Protein AF-A0AAV5T9Y1-F1 (afdb_monomer_lite)

pLDDT: mean 87.92, std 9.54, range [42.03, 96.38]

Organism: NCBI:txid358040

Radius of gyration: 15.56 Å; chains: 1; bounding box: 45×26×38 Å

Secondary structure (DSSP, 8-state):
--------EETTSPEEEEEEEEE-SSPB-TTTEEEEEEEEEESGGG-SSEEE---TTTTSSEEGGGTT--SSB-SEEEEEEEEE--TT-HHHHTTSPTTEEEEEEEEEEETTT--EEEEEEEEEEE--

Sequence (128 aa):
SSGNEVYPIHLTAPLLVHTHIINNQNAFVGGKLLQSIKIYQYGGWSGCSWSEVPTFGLLDNLDACSNGVKCPVEMGESDMMVTLDFTKYHSIISLLDNDAPYQVEMKLTDKTSNTFVTLVTQARAYTK

Structure (mmCIF, N/CA/C/O backbone):
data_AF-A0AAV5T9Y1-F1
#
_entry.id   AF-A0AAV5T9Y1-F1
#
loop_
_atom_site.group_PDB
_atom_site.id
_atom_site.type_symbol
_atom_site.label_atom_id
_atom_site.label_alt_id
_atom_site.label_comp_id
_atom_site.label_asym_id
_atom_site.label_entity_id
_atom_site.label_seq_id
_atom_site.pdbx_PDB_ins_code
_atom_site.Cartn_x
_atom_site.Cartn_y
_atom_site.Cartn_z
_atom_site.occupancy
_atom_site.B_iso_or_equiv
_atom_site.auth_seq_id
_atom_site.auth_comp_id
_atom_site.auth_asym_id
_atom_site.auth_atom_id
_atom_site.pdbx_PDB_model_num
ATOM 1 N N . SER A 1 1 ? 30.747 -6.259 -4.626 1.00 42.03 1 SER A N 1
ATOM 2 C CA . SER A 1 1 ? 29.428 -6.601 -4.062 1.00 42.03 1 SER A CA 1
ATOM 3 C C . SER A 1 1 ? 29.358 -8.111 -3.919 1.00 42.03 1 SER A C 1
ATOM 5 O O . SER A 1 1 ? 29.554 -8.813 -4.900 1.00 42.03 1 SER A O 1
ATOM 7 N N . SER A 1 2 ? 29.190 -8.623 -2.700 1.00 49.97 2 SER A N 1
ATOM 8 C CA . SER A 1 2 ? 28.945 -10.048 -2.449 1.00 49.97 2 SER A CA 1
ATOM 9 C C . SER A 1 2 ? 27.544 -10.396 -2.954 1.00 49.97 2 SER A C 1
ATOM 11 O O . SER A 1 2 ? 26.567 -9.794 -2.510 1.00 49.97 2 SER A O 1
ATOM 13 N N . GLY A 1 3 ? 27.482 -11.287 -3.943 1.00 47.91 3 GLY A N 1
ATOM 14 C CA . GLY A 1 3 ? 26.287 -11.637 -4.707 1.00 47.91 3 GLY A CA 1
ATOM 15 C C . GLY A 1 3 ? 25.250 -12.394 -3.888 1.00 47.91 3 GLY A C 1
ATOM 16 O O . GLY A 1 3 ? 25.161 -13.612 -3.979 1.00 47.91 3 GLY A O 1
ATOM 17 N N . ASN A 1 4 ? 24.442 -11.663 -3.127 1.00 56.56 4 ASN A N 1
ATOM 18 C CA . ASN A 1 4 ? 23.153 -12.182 -2.697 1.00 56.56 4 ASN A CA 1
ATOM 19 C C . ASN A 1 4 ? 22.244 -12.206 -3.929 1.00 56.56 4 ASN A C 1
ATOM 21 O O . ASN A 1 4 ? 22.112 -11.184 -4.607 1.00 56.56 4 ASN A O 1
ATOM 25 N N . GLU A 1 5 ? 21.647 -13.359 -4.231 1.00 54.53 5 GLU A N 1
ATOM 26 C CA . GLU A 1 5 ? 20.580 -13.452 -5.226 1.00 54.53 5 GLU A CA 1
ATOM 27 C C . GLU A 1 5 ? 19.441 -12.530 -4.787 1.00 54.53 5 GLU A C 1
ATOM 29 O O . GLU A 1 5 ? 18.706 -12.807 -3.841 1.00 54.53 5 GLU A O 1
ATOM 34 N N . VAL A 1 6 ? 19.332 -11.377 -5.441 1.00 61.12 6 VAL A N 1
ATOM 35 C CA . VAL A 1 6 ? 18.183 -10.498 -5.270 1.00 61.12 6 VAL A CA 1
ATOM 36 C C . VAL A 1 6 ? 17.100 -11.075 -6.161 1.00 61.12 6 VAL A C 1
ATOM 38 O O . VAL A 1 6 ? 17.147 -10.867 -7.370 1.00 61.12 6 VAL A O 1
ATOM 41 N N . TYR A 1 7 ? 16.173 -11.837 -5.583 1.00 65.31 7 TYR A N 1
ATOM 42 C CA . TYR A 1 7 ? 15.038 -12.356 -6.337 1.00 65.31 7 TYR A CA 1
ATOM 43 C C . TYR A 1 7 ? 14.063 -11.203 -6.607 1.00 65.31 7 TYR A C 1
ATOM 45 O O . TYR A 1 7 ? 13.501 -10.649 -5.656 1.00 65.31 7 TYR A O 1
ATOM 53 N N . PRO A 1 8 ? 13.900 -10.780 -7.868 1.00 76.75 8 PRO A N 1
ATOM 54 C CA . PRO A 1 8 ? 13.056 -9.646 -8.183 1.00 76.75 8 PRO A CA 1
ATOM 55 C C . PRO A 1 8 ? 11.582 -10.030 -8.027 1.00 76.75 8 PRO A C 1
ATOM 57 O O . PRO A 1 8 ? 11.148 -11.086 -8.488 1.00 76.75 8 PRO A O 1
ATOM 60 N N . ILE A 1 9 ? 10.801 -9.166 -7.381 1.00 86.25 9 ILE A N 1
ATOM 61 C CA . ILE A 1 9 ? 9.344 -9.327 -7.304 1.00 86.25 9 ILE A CA 1
ATOM 62 C C . ILE A 1 9 ? 8.688 -8.740 -8.554 1.00 86.25 9 ILE A C 1
ATOM 64 O O . ILE A 1 9 ? 9.127 -7.717 -9.069 1.00 86.25 9 ILE A O 1
ATOM 68 N N . HIS A 1 10 ? 7.614 -9.350 -9.045 1.00 88.69 10 HIS A N 1
ATOM 69 C CA . HIS A 1 10 ? 6.842 -8.779 -10.149 1.00 88.69 10 HIS A CA 1
ATOM 70 C C . HIS A 1 10 ? 5.727 -7.895 -9.589 1.00 88.69 10 HIS A C 1
ATOM 72 O O . HIS A 1 10 ? 4.757 -8.408 -9.039 1.00 88.69 10 HIS A O 1
ATOM 78 N N . LEU A 1 11 ? 5.834 -6.572 -9.749 1.00 86.56 11 LEU A N 1
ATOM 79 C CA . LEU A 1 11 ? 4.784 -5.626 -9.327 1.00 86.56 11 LEU A CA 1
ATOM 80 C C . LEU A 1 11 ? 3.579 -5.605 -10.280 1.00 86.56 11 LEU A C 1
ATOM 82 O O . LEU A 1 11 ? 2.560 -4.983 -9.990 1.00 86.56 11 LEU A O 1
ATOM 86 N N . THR A 1 12 ? 3.681 -6.306 -11.410 1.00 87.38 12 THR A N 1
ATOM 87 C CA . THR A 1 12 ? 2.578 -6.579 -12.341 1.00 87.38 12 THR A CA 1
ATOM 88 C C . THR A 1 12 ? 1.680 -7.733 -11.889 1.00 87.38 12 THR A C 1
ATOM 90 O O . THR A 1 12 ? 0.694 -8.030 -12.560 1.00 87.38 12 THR A O 1
ATOM 93 N N . ALA A 1 13 ? 1.994 -8.372 -10.759 1.00 89.44 13 ALA A N 1
ATOM 94 C CA . ALA A 1 13 ? 1.193 -9.412 -10.129 1.00 89.44 13 ALA A CA 1
ATOM 95 C C . ALA A 1 13 ? 0.914 -9.056 -8.655 1.00 89.44 13 ALA A C 1
ATOM 97 O O . ALA A 1 13 ? 1.635 -8.241 -8.073 1.00 89.44 13 ALA A O 1
ATOM 98 N N . PRO A 1 14 ? -0.111 -9.660 -8.025 1.00 91.25 14 PRO A N 1
ATOM 99 C CA . PRO A 1 14 ? -0.355 -9.471 -6.600 1.00 91.25 14 PRO A CA 1
ATOM 100 C C . PRO A 1 14 ? 0.844 -9.917 -5.750 1.00 91.25 14 PRO A C 1
ATOM 102 O O . PRO A 1 14 ? 1.300 -11.058 -5.851 1.00 91.25 14 PRO A O 1
ATOM 105 N N . LEU A 1 15 ? 1.327 -9.029 -4.881 1.00 89.25 15 LEU A N 1
ATOM 106 C CA . LEU A 1 15 ? 2.368 -9.315 -3.898 1.00 89.25 15 LEU A CA 1
ATOM 107 C C . LEU A 1 15 ? 1.726 -9.811 -2.598 1.00 89.25 15 LEU A C 1
ATOM 109 O O . LEU A 1 15 ? 0.899 -9.123 -2.001 1.00 89.25 15 LEU A O 1
ATOM 113 N N . LEU A 1 16 ? 2.130 -10.996 -2.143 1.00 91.19 16 LEU A N 1
ATOM 114 C CA . LEU A 1 16 ? 1.660 -11.593 -0.893 1.00 91.19 16 LEU A CA 1
ATOM 115 C C . LEU A 1 16 ? 2.698 -11.371 0.208 1.00 91.19 16 LEU A C 1
ATOM 117 O O . LEU A 1 16 ? 3.830 -11.840 0.104 1.00 91.19 16 LEU A O 1
ATOM 121 N N . VAL A 1 17 ? 2.308 -10.671 1.271 1.00 89.88 17 VAL A N 1
ATOM 122 C CA . VAL A 1 17 ? 3.160 -10.390 2.430 1.00 89.88 17 VAL A CA 1
ATOM 123 C C . VAL A 1 17 ? 2.602 -11.139 3.633 1.00 89.88 17 VAL A C 1
ATOM 125 O O . VAL A 1 17 ? 1.497 -10.857 4.094 1.00 89.88 17 VAL A O 1
ATOM 128 N N . HIS A 1 18 ? 3.359 -12.111 4.139 1.00 91.81 18 HIS A N 1
ATOM 129 C CA . HIS A 1 18 ? 3.008 -12.814 5.369 1.00 91.81 18 HIS A CA 1
ATOM 130 C C . HIS A 1 18 ? 3.442 -11.986 6.579 1.00 91.81 18 HIS A C 1
ATOM 132 O O . HIS A 1 18 ? 4.603 -11.591 6.684 1.00 91.81 18 HIS A O 1
ATOM 138 N N . THR A 1 19 ? 2.507 -11.708 7.478 1.00 89.56 19 THR A N 1
ATOM 139 C CA . THR A 1 19 ? 2.705 -10.816 8.618 1.00 89.56 19 THR A CA 1
ATOM 140 C C . THR A 1 19 ? 2.219 -11.479 9.890 1.00 89.56 19 THR A C 1
ATOM 142 O O . THR A 1 19 ? 1.082 -11.945 9.939 1.00 89.56 19 THR A O 1
ATOM 145 N N . HIS A 1 20 ? 3.050 -11.443 10.923 1.00 91.56 20 HIS A N 1
ATOM 146 C CA . HIS A 1 20 ? 2.635 -11.733 12.286 1.00 91.56 20 HIS A CA 1
ATOM 147 C C . HIS A 1 20 ? 2.246 -10.416 12.965 1.00 91.56 20 HIS A C 1
ATOM 149 O O . HIS A 1 20 ? 3.050 -9.480 12.999 1.00 91.56 20 HIS A O 1
ATOM 155 N N . ILE A 1 21 ? 1.009 -10.311 13.446 1.00 88.62 21 ILE A N 1
ATOM 156 C CA . ILE A 1 21 ? 0.442 -9.073 13.990 1.00 88.62 21 ILE A CA 1
ATOM 157 C C . ILE A 1 21 ? -0.119 -9.340 15.383 1.00 88.62 21 ILE A C 1
ATOM 159 O O . ILE A 1 21 ? -0.806 -10.333 15.607 1.00 88.62 21 ILE A O 1
ATOM 163 N N . ILE A 1 22 ? 0.119 -8.399 16.296 1.00 90.69 22 ILE A N 1
ATOM 164 C CA . ILE A 1 22 ? -0.506 -8.361 17.618 1.00 90.69 22 ILE A CA 1
ATOM 165 C C . ILE A 1 22 ? -1.415 -7.137 17.677 1.00 90.69 22 ILE A C 1
ATOM 167 O O . ILE A 1 22 ? -0.941 -6.000 17.750 1.00 90.69 22 ILE A O 1
ATOM 171 N N . ASN A 1 23 ? -2.728 -7.353 17.627 1.00 89.38 23 ASN A N 1
ATOM 172 C CA . ASN A 1 23 ? -3.704 -6.281 17.762 1.00 89.38 23 ASN A CA 1
ATOM 173 C C . ASN A 1 23 ? -4.074 -6.078 19.239 1.00 89.38 23 ASN A C 1
ATOM 175 O O . ASN A 1 23 ? -4.818 -6.866 19.817 1.00 89.38 23 ASN A O 1
ATOM 179 N N . ASN A 1 24 ? -3.590 -4.989 19.838 1.00 88.81 24 ASN A N 1
ATOM 180 C CA . ASN A 1 24 ? -3.904 -4.607 21.223 1.00 88.81 24 ASN A CA 1
ATOM 181 C C . ASN A 1 24 ? -5.137 -3.688 21.337 1.00 88.81 24 ASN A C 1
ATOM 183 O O . ASN A 1 24 ? -5.354 -3.069 22.377 1.00 88.81 24 ASN A O 1
ATOM 187 N N . GLN A 1 25 ? -5.898 -3.533 20.254 1.00 85.19 25 GLN A N 1
ATOM 188 C CA . GLN A 1 25 ? -7.115 -2.729 20.179 1.00 85.19 25 GLN A CA 1
ATOM 189 C C . GLN A 1 25 ? -8.331 -3.633 19.941 1.00 85.19 25 GLN A C 1
ATOM 191 O O . GLN A 1 25 ? -8.222 -4.854 19.844 1.00 85.19 25 GLN A O 1
ATOM 196 N N . ASN A 1 26 ? -9.511 -3.024 19.826 1.00 85.00 26 ASN A N 1
ATOM 197 C CA . ASN A 1 26 ? -10.709 -3.737 19.389 1.00 85.00 26 ASN A CA 1
ATOM 198 C C . ASN A 1 26 ? -10.532 -4.320 17.976 1.00 85.00 26 ASN A C 1
ATOM 200 O O . ASN A 1 26 ? -9.708 -3.849 17.190 1.00 85.00 26 ASN A O 1
ATOM 204 N N . ALA A 1 27 ? -11.353 -5.317 17.637 1.00 85.25 27 ALA A N 1
ATOM 205 C CA . ALA A 1 27 ? -11.344 -5.913 16.308 1.00 85.25 27 ALA A CA 1
ATOM 206 C C . ALA A 1 27 ? -11.624 -4.862 15.217 1.00 85.25 27 ALA A C 1
ATOM 208 O O . ALA A 1 27 ? -12.604 -4.108 15.293 1.00 85.25 27 ALA A O 1
ATOM 209 N N . PHE A 1 28 ? -10.783 -4.826 14.182 1.00 84.00 28 PHE A N 1
ATOM 210 C CA . PHE A 1 28 ? -10.961 -3.908 13.058 1.00 84.00 28 PHE A CA 1
ATOM 211 C C . PHE A 1 28 ? -11.821 -4.555 11.975 1.00 84.00 28 PHE A C 1
ATOM 213 O O . PHE A 1 28 ? -11.441 -5.558 11.374 1.00 84.00 28 PHE A O 1
ATOM 220 N N . VAL A 1 29 ? -12.986 -3.962 11.718 1.00 76.75 29 VAL A N 1
ATOM 221 C CA . VAL A 1 29 ? -13.956 -4.402 10.702 1.00 76.75 29 VAL A CA 1
ATOM 222 C C . VAL A 1 29 ? -13.950 -3.467 9.487 1.00 76.75 29 VAL A C 1
ATOM 224 O O . VAL A 1 29 ? -13.495 -2.323 9.574 1.00 76.75 29 VAL A O 1
ATOM 227 N N . GLY A 1 30 ? -14.496 -3.944 8.363 1.00 75.38 30 GLY A N 1
ATOM 228 C CA . GLY A 1 30 ? -14.637 -3.170 7.122 1.00 75.38 30 GLY A CA 1
ATOM 229 C C . GLY A 1 30 ? -15.258 -1.788 7.326 1.00 75.38 30 GLY A C 1
ATOM 230 O O . GLY A 1 30 ? -16.130 -1.594 8.174 1.00 75.38 30 GLY A O 1
ATOM 231 N N . GLY A 1 31 ? -14.770 -0.809 6.565 1.00 76.06 31 GLY A N 1
ATOM 232 C CA . GLY A 1 31 ? -15.177 0.596 6.615 1.00 76.06 31 GLY A CA 1
ATOM 233 C C . GLY A 1 31 ? -14.539 1.420 7.738 1.00 76.06 31 GLY A C 1
ATOM 234 O O . GLY A 1 31 ? -14.722 2.641 7.772 1.00 76.06 31 GLY A O 1
ATOM 235 N N . LYS A 1 32 ? -13.795 0.787 8.656 1.00 85.00 32 LYS A N 1
ATOM 236 C CA . LYS A 1 32 ? -13.103 1.464 9.768 1.00 85.00 32 LYS A CA 1
ATOM 237 C C . LYS A 1 32 ? -11.582 1.382 9.689 1.00 85.00 32 LYS A C 1
ATOM 239 O O . LYS A 1 32 ? -10.923 2.231 10.279 1.00 85.00 32 LYS A O 1
ATOM 244 N N . LEU A 1 33 ? -11.034 0.417 8.951 1.00 92.50 33 LEU A N 1
ATOM 245 C CA . LEU A 1 33 ? -9.595 0.278 8.738 1.00 92.50 33 LEU A CA 1
ATOM 246 C C . LEU A 1 33 ? -9.212 0.860 7.373 1.00 92.50 33 LEU A C 1
ATOM 248 O O . LEU A 1 33 ? -9.567 0.307 6.334 1.00 92.50 33 LEU A O 1
ATOM 252 N N . LEU A 1 34 ? -8.509 1.989 7.387 1.00 95.00 34 LEU A N 1
ATOM 253 C CA . LEU A 1 34 ? -8.040 2.680 6.191 1.00 95.00 34 LEU A CA 1
ATOM 254 C C . LEU A 1 34 ? -6.634 2.214 5.824 1.00 95.00 34 LEU A C 1
ATOM 256 O O . LEU A 1 34 ? -5.762 2.135 6.684 1.00 95.00 34 LEU A O 1
ATOM 260 N N . GLN A 1 35 ? -6.407 1.958 4.545 1.00 95.12 35 GLN A N 1
ATOM 261 C CA . GLN A 1 35 ? -5.133 1.569 3.964 1.00 95.12 35 GLN A CA 1
ATOM 262 C C . GLN A 1 35 ? -4.618 2.690 3.066 1.00 95.12 35 GLN A C 1
ATOM 264 O O . GLN A 1 35 ? -5.287 3.074 2.109 1.00 95.12 35 GLN A O 1
ATOM 269 N N . SER A 1 36 ? -3.413 3.175 3.353 1.00 96.38 36 SER A N 1
ATOM 270 C CA . SER A 1 36 ? -2.668 4.065 2.459 1.00 96.38 36 SER A CA 1
ATOM 271 C C . SER A 1 36 ? -1.360 3.408 2.043 1.00 96.38 36 SER A C 1
ATOM 273 O O . SER A 1 36 ? -0.631 2.919 2.907 1.00 96.38 36 SER A O 1
ATOM 275 N N . ILE A 1 37 ? -1.050 3.396 0.746 1.00 95.38 37 ILE A N 1
ATOM 276 C CA . ILE A 1 37 ? 0.206 2.837 0.229 1.00 95.38 37 ILE A CA 1
ATOM 277 C C . ILE A 1 37 ? 1.065 3.939 -0.381 1.00 95.38 37 ILE A C 1
ATOM 279 O O . ILE A 1 37 ? 0.628 4.661 -1.276 1.00 95.38 37 ILE A O 1
ATOM 283 N N . LYS A 1 38 ? 2.323 3.996 0.051 1.00 95.38 38 LYS A N 1
ATOM 284 C CA . LYS A 1 38 ? 3.374 4.784 -0.586 1.00 95.38 38 LYS A CA 1
ATOM 285 C C . LYS A 1 38 ? 4.399 3.877 -1.241 1.00 95.38 38 LYS A C 1
ATOM 287 O O . LYS A 1 38 ? 4.765 2.838 -0.692 1.00 95.38 38 LYS A O 1
ATOM 292 N N . ILE A 1 39 ? 4.872 4.289 -2.410 1.00 93.25 39 ILE A N 1
ATOM 293 C CA . ILE A 1 39 ? 5.911 3.591 -3.163 1.00 93.25 39 ILE A CA 1
ATOM 294 C C . ILE A 1 39 ? 7.088 4.547 -3.288 1.00 93.25 39 ILE A C 1
ATOM 296 O O . ILE A 1 39 ? 6.909 5.692 -3.697 1.00 93.25 39 ILE A O 1
ATOM 300 N N . TYR A 1 40 ? 8.283 4.078 -2.954 1.00 94.06 40 TYR A N 1
ATOM 301 C CA . TYR A 1 40 ? 9.520 4.819 -3.148 1.00 94.06 40 TYR A CA 1
ATOM 302 C C . TYR A 1 40 ? 10.444 4.046 -4.072 1.00 94.06 40 TYR A C 1
ATOM 304 O O . TYR A 1 40 ? 10.553 2.828 -3.962 1.00 94.06 40 TYR A O 1
ATOM 312 N N . GLN A 1 41 ? 11.148 4.759 -4.940 1.00 92.62 41 GLN A N 1
ATOM 313 C CA . GLN A 1 41 ? 12.193 4.210 -5.792 1.00 92.62 41 GLN A CA 1
ATOM 314 C C . GLN A 1 41 ? 13.555 4.691 -5.294 1.00 92.62 41 GLN A C 1
ATOM 316 O O . GLN A 1 41 ? 13.720 5.875 -4.997 1.00 92.62 41 GLN A O 1
ATOM 321 N N . TYR A 1 42 ? 14.535 3.792 -5.205 1.00 92.19 42 TYR A N 1
ATOM 322 C CA . TYR A 1 42 ? 15.921 4.184 -4.950 1.00 92.19 42 TYR A CA 1
ATOM 323 C C . TYR A 1 42 ? 16.652 4.393 -6.274 1.00 92.19 42 TYR A C 1
ATOM 325 O O . TYR A 1 42 ? 16.557 3.563 -7.179 1.00 92.19 42 TYR A O 1
ATOM 333 N N . GLY A 1 43 ? 17.423 5.472 -6.394 1.00 88.56 43 GLY A N 1
ATOM 334 C CA . GLY A 1 43 ? 18.122 5.773 -7.645 1.00 88.56 43 GLY A CA 1
ATOM 335 C C . GLY A 1 43 ? 17.332 6.686 -8.585 1.00 88.56 43 GLY A C 1
ATOM 336 O O . GLY A 1 43 ? 16.396 7.378 -8.193 1.00 88.56 43 GLY A O 1
ATOM 337 N N . GLY A 1 44 ? 17.726 6.688 -9.860 1.00 75.50 44 GLY A N 1
ATOM 338 C CA . GLY A 1 44 ? 17.120 7.531 -10.893 1.00 75.50 44 GLY A CA 1
ATOM 339 C C . GLY A 1 44 ? 17.552 8.999 -10.797 1.00 75.50 44 GLY A C 1
ATOM 340 O O . GLY A 1 44 ? 18.698 9.309 -10.469 1.00 75.50 44 GLY A O 1
ATOM 341 N N . TRP A 1 45 ? 16.624 9.911 -11.095 1.00 69.69 45 TRP A N 1
ATOM 342 C CA . TRP A 1 45 ? 16.819 11.368 -11.070 1.00 69.69 45 TRP A CA 1
ATOM 343 C C . TRP A 1 45 ? 17.249 11.940 -9.707 1.00 69.69 45 TRP A C 1
ATOM 345 O O . TRP A 1 45 ? 17.918 12.971 -9.666 1.00 69.69 45 TRP A O 1
ATOM 355 N N . SER A 1 46 ? 16.918 11.268 -8.601 1.00 75.81 46 SER A N 1
ATOM 356 C CA . SER A 1 46 ? 17.270 11.678 -7.234 1.00 75.81 46 SER A CA 1
ATOM 357 C C . SER A 1 46 ? 18.644 11.175 -6.763 1.00 75.81 46 SER A C 1
ATOM 359 O O . SER A 1 46 ? 19.015 11.378 -5.603 1.00 75.81 46 SER A O 1
ATOM 361 N N . GLY A 1 47 ? 19.417 10.509 -7.630 1.00 83.88 47 GLY A N 1
ATOM 362 C CA . GLY A 1 47 ? 20.723 9.950 -7.275 1.00 83.88 47 GLY A CA 1
ATOM 363 C C . GLY A 1 47 ? 20.617 8.848 -6.213 1.00 83.88 47 GLY A C 1
ATOM 364 O O . GLY A 1 47 ? 19.683 8.056 -6.224 1.00 83.88 47 GLY A O 1
ATOM 365 N N . CYS A 1 48 ? 21.565 8.781 -5.276 1.00 88.69 48 CYS A N 1
ATOM 366 C CA . CYS A 1 48 ? 21.639 7.728 -4.250 1.00 88.69 48 CYS A CA 1
ATOM 367 C C . CYS A 1 48 ? 20.656 7.937 -3.078 1.00 88.69 48 CYS A C 1
ATOM 369 O O . CYS A 1 48 ? 21.057 7.918 -1.913 1.00 88.69 48 CYS A O 1
ATOM 371 N N . SER A 1 49 ? 19.377 8.170 -3.372 1.00 91.75 49 SER A N 1
ATOM 372 C CA . SER A 1 49 ? 18.331 8.410 -2.375 1.00 91.75 49 SER A CA 1
ATOM 373 C C . SER A 1 49 ? 16.995 7.784 -2.780 1.00 91.75 49 SER A C 1
ATOM 375 O O . SER A 1 49 ? 16.754 7.524 -3.960 1.00 91.75 49 SER A O 1
ATOM 377 N N . TRP A 1 50 ? 16.137 7.539 -1.786 1.00 92.88 50 TRP A N 1
ATOM 378 C CA . TRP A 1 50 ? 14.747 7.136 -1.995 1.00 92.88 50 TRP A CA 1
ATOM 379 C C . TRP A 1 50 ? 13.903 8.353 -2.383 1.00 92.88 50 TRP A C 1
ATOM 381 O O . TRP A 1 50 ? 13.914 9.359 -1.674 1.00 92.88 50 TRP A O 1
ATOM 391 N N . SER A 1 51 ? 13.147 8.251 -3.474 1.00 93.19 51 SER A N 1
ATOM 392 C CA . SER A 1 51 ? 12.175 9.260 -3.904 1.00 93.19 51 SER A CA 1
ATOM 393 C C . SER A 1 51 ? 10.771 8.663 -3.973 1.00 93.19 51 SER A C 1
ATOM 395 O O . SER A 1 51 ? 10.599 7.528 -4.412 1.00 93.19 51 SER A O 1
ATOM 397 N N . GLU A 1 52 ? 9.769 9.404 -3.490 1.00 93.62 52 GLU A N 1
ATOM 398 C CA . GLU A 1 52 ? 8.366 8.967 -3.522 1.00 93.62 52 GLU A CA 1
ATOM 399 C C . GLU A 1 52 ? 7.847 8.999 -4.965 1.00 93.62 52 GLU A C 1
ATOM 401 O O . GLU A 1 52 ? 7.967 10.013 -5.657 1.00 93.62 52 GLU A O 1
ATOM 406 N N . VAL A 1 53 ? 7.258 7.892 -5.415 1.00 91.75 53 VAL A N 1
ATOM 407 C CA . VAL A 1 53 ? 6.567 7.812 -6.701 1.00 91.75 53 VAL A CA 1
ATOM 408 C C . VAL A 1 53 ? 5.201 8.485 -6.543 1.00 91.75 53 VAL A C 1
ATOM 410 O O . VAL A 1 53 ? 4.431 8.094 -5.663 1.00 91.75 53 VAL A O 1
ATOM 413 N N . PRO A 1 54 ? 4.854 9.478 -7.379 1.00 90.94 54 PRO A N 1
ATOM 414 C CA . PRO A 1 54 ? 3.595 10.194 -7.240 1.00 90.94 54 PRO A CA 1
ATOM 415 C C . PRO A 1 54 ? 2.418 9.300 -7.650 1.00 90.94 54 PRO A C 1
ATOM 417 O O . PRO A 1 54 ? 2.158 9.082 -8.830 1.00 90.94 54 PRO A O 1
ATOM 420 N N . THR A 1 55 ? 1.670 8.803 -6.666 1.00 90.81 55 THR A N 1
ATOM 421 C CA . THR A 1 55 ? 0.445 8.009 -6.886 1.00 90.81 55 THR A CA 1
ATOM 422 C C . THR A 1 55 ? -0.797 8.883 -7.086 1.00 90.81 55 THR A C 1
ATOM 424 O O . THR A 1 55 ? -1.870 8.370 -7.397 1.00 90.81 55 THR A O 1
ATOM 427 N N . PHE A 1 56 ? -0.663 10.203 -6.891 1.00 90.00 56 PHE A N 1
ATOM 428 C CA . PHE A 1 56 ? -1.739 11.197 -6.991 1.00 90.00 56 PHE A CA 1
ATOM 429 C C . PHE A 1 56 ? -2.967 10.867 -6.123 1.00 90.00 56 PHE A C 1
ATOM 431 O O . PHE A 1 56 ? -4.101 11.146 -6.505 1.00 90.00 56 PHE A O 1
ATOM 438 N N . GLY A 1 57 ? -2.742 10.250 -4.958 1.00 90.75 57 GLY A N 1
ATOM 439 C CA . GLY A 1 57 ? -3.789 9.904 -3.994 1.00 90.75 57 GLY A CA 1
ATOM 440 C C . GLY A 1 57 ? -4.616 8.667 -4.351 1.00 90.75 57 GLY A C 1
ATOM 441 O O . GLY A 1 57 ? -5.511 8.299 -3.596 1.00 90.75 57 GLY A O 1
ATOM 442 N N . LEU A 1 58 ? -4.315 7.980 -5.461 1.00 92.69 58 LEU A N 1
ATOM 443 C CA . LEU A 1 58 ? -5.038 6.769 -5.880 1.00 92.69 58 LEU A CA 1
ATOM 444 C C . LEU A 1 58 ? -4.936 5.615 -4.873 1.00 92.69 58 LEU A C 1
ATOM 446 O O . LEU A 1 58 ? -5.780 4.720 -4.882 1.00 92.69 58 LEU A O 1
ATOM 450 N N . LEU A 1 59 ? -3.894 5.626 -4.041 1.00 94.38 59 LEU A N 1
ATOM 451 C CA . LEU A 1 59 ? -3.627 4.600 -3.037 1.00 94.38 59 LEU A CA 1
ATOM 452 C C . LEU A 1 59 ? -3.885 5.076 -1.604 1.00 94.38 59 LEU A C 1
ATOM 454 O O . LEU A 1 59 ? -3.465 4.393 -0.674 1.00 94.38 59 LEU A O 1
ATOM 458 N N . ASP A 1 60 ? -4.542 6.223 -1.414 1.00 95.38 60 ASP A N 1
ATOM 459 C CA . ASP A 1 60 ? -4.764 6.814 -0.093 1.00 95.38 60 ASP A CA 1
ATOM 460 C C . ASP A 1 60 ? -6.142 6.463 0.476 1.00 95.38 60 ASP A C 1
ATOM 462 O O . ASP A 1 60 ? -7.162 6.580 -0.201 1.00 95.38 60 ASP A O 1
ATOM 466 N N . ASN A 1 61 ? -6.182 6.127 1.771 1.00 95.06 61 ASN A N 1
ATOM 467 C CA . ASN A 1 61 ? -7.409 5.914 2.548 1.00 95.06 61 ASN A CA 1
ATOM 468 C C . ASN A 1 61 ? -8.391 4.902 1.927 1.00 95.06 61 ASN A C 1
ATOM 470 O O . ASN A 1 61 ? -9.609 5.042 2.061 1.00 95.06 61 ASN A O 1
ATOM 474 N N . LEU A 1 62 ? -7.866 3.876 1.261 1.00 94.69 62 LEU A N 1
ATOM 475 C CA . LEU A 1 62 ? -8.648 2.762 0.738 1.00 94.69 62 LEU A CA 1
ATOM 476 C C . LEU A 1 62 ? -9.244 1.951 1.895 1.00 94.69 62 LEU A C 1
ATOM 478 O O . LEU A 1 62 ? -8.666 1.879 2.976 1.00 94.69 62 LEU A O 1
ATOM 482 N N . ASP A 1 63 ? -10.384 1.295 1.685 1.00 94.19 63 ASP A N 1
ATOM 483 C CA . ASP A 1 63 ? -10.889 0.334 2.672 1.00 94.19 63 ASP A CA 1
ATOM 484 C C . ASP A 1 63 ? -9.974 -0.897 2.702 1.00 94.19 63 ASP A C 1
ATOM 486 O O . ASP A 1 63 ? -9.940 -1.657 1.733 1.00 94.19 63 ASP A O 1
ATOM 490 N N . ALA A 1 64 ? -9.236 -1.105 3.793 1.00 94.25 64 ALA A N 1
ATOM 491 C CA . ALA A 1 64 ? -8.232 -2.166 3.883 1.00 94.25 64 ALA A CA 1
ATOM 492 C C . ALA A 1 64 ? -8.842 -3.559 3.645 1.00 94.25 64 ALA A C 1
ATOM 494 O O . ALA A 1 64 ? -8.284 -4.387 2.923 1.00 94.25 64 ALA A O 1
ATOM 495 N N . CYS A 1 65 ? -10.035 -3.792 4.196 1.00 92.81 65 CYS A N 1
ATOM 496 C CA . CYS A 1 65 ? -10.734 -5.074 4.122 1.00 92.81 65 CYS A CA 1
ATOM 497 C C . CYS A 1 65 ? -11.136 -5.462 2.691 1.00 92.81 65 CYS A C 1
ATOM 499 O O . CYS A 1 65 ? -11.183 -6.642 2.352 1.00 92.81 65 CYS A O 1
ATOM 501 N N . SER A 1 66 ? -11.396 -4.467 1.841 1.00 93.56 66 SER A N 1
ATOM 502 C CA . SER A 1 66 ? -11.680 -4.65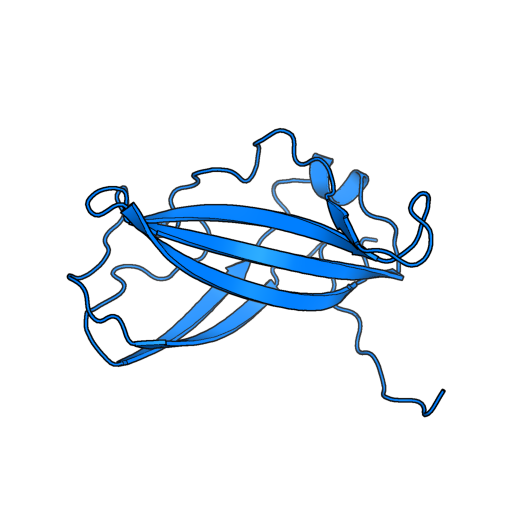3 0.415 1.00 93.56 66 SER A CA 1
ATOM 503 C C . SER A 1 66 ? -10.421 -4.604 -0.465 1.00 93.56 66 SER A C 1
ATOM 505 O O . SER A 1 66 ? -10.505 -4.878 -1.662 1.00 93.56 66 SER A O 1
ATOM 507 N N . ASN A 1 67 ? -9.259 -4.255 0.104 1.00 93.88 67 ASN A N 1
ATOM 508 C CA . ASN A 1 67 ? -7.996 -4.020 -0.610 1.00 93.88 67 ASN A CA 1
ATOM 509 C C . ASN A 1 67 ? -6.831 -4.869 -0.070 1.00 93.88 67 ASN A C 1
ATOM 511 O O . ASN A 1 67 ? -5.682 -4.430 -0.060 1.00 93.88 67 ASN A O 1
ATOM 515 N N . GLY A 1 68 ? -7.133 -6.113 0.319 1.00 91.62 68 GLY A N 1
ATOM 516 C CA . GLY A 1 68 ? -6.132 -7.162 0.531 1.00 91.62 68 GLY A CA 1
ATOM 517 C C . GLY A 1 68 ? -5.788 -7.479 1.985 1.00 91.62 68 GLY A C 1
ATOM 518 O O . GLY A 1 68 ? -4.982 -8.378 2.222 1.00 91.62 68 GLY A O 1
ATOM 519 N N . VAL A 1 69 ? -6.411 -6.803 2.954 1.00 94.00 69 VAL A N 1
ATOM 520 C CA . VAL A 1 69 ? -6.342 -7.165 4.376 1.00 94.00 69 VAL A CA 1
ATOM 521 C C . VAL A 1 69 ? -7.506 -8.089 4.728 1.00 94.00 69 VAL A C 1
ATOM 523 O O . VAL A 1 69 ? -8.663 -7.793 4.437 1.00 94.00 69 VAL A O 1
ATOM 526 N N . LYS A 1 70 ? -7.218 -9.218 5.383 1.00 91.50 70 LYS A N 1
ATOM 527 C CA . LYS A 1 70 ? -8.261 -10.122 5.874 1.00 91.50 70 LYS A CA 1
ATOM 528 C C . LYS A 1 70 ? -8.926 -9.503 7.103 1.00 91.50 70 LYS A C 1
ATOM 530 O O . LYS A 1 70 ? -8.284 -9.339 8.133 1.00 91.50 70 LYS A O 1
ATOM 535 N N . CYS A 1 71 ? -10.217 -9.209 6.994 1.00 89.56 71 CYS A N 1
ATOM 536 C CA . CYS A 1 71 ? -11.016 -8.680 8.095 1.00 89.56 71 CYS A CA 1
ATOM 537 C C . CYS A 1 71 ? -12.079 -9.684 8.578 1.00 89.56 71 CYS A C 1
ATOM 539 O O . CYS A 1 71 ? -12.549 -10.495 7.775 1.00 89.56 71 CYS A O 1
ATOM 541 N N . PRO A 1 72 ? -12.514 -9.601 9.849 1.00 89.94 72 PRO A N 1
ATOM 542 C CA . PRO A 1 72 ? -11.995 -8.703 10.886 1.00 89.94 72 PRO A CA 1
ATOM 543 C C . PRO A 1 72 ? -10.536 -9.001 11.266 1.00 89.94 72 PRO A C 1
ATOM 545 O O . PRO A 1 72 ? -10.120 -10.157 11.280 1.00 89.94 72 PRO A O 1
ATOM 548 N N . VAL A 1 73 ? -9.763 -7.952 11.561 1.00 90.94 73 VAL A N 1
ATOM 549 C CA . VAL A 1 73 ? -8.464 -8.103 12.233 1.00 90.94 73 VAL A CA 1
ATOM 550 C C . VAL A 1 73 ? -8.766 -8.213 13.720 1.00 90.94 73 VAL A C 1
ATOM 552 O O . VAL A 1 73 ? -9.013 -7.203 14.383 1.00 90.94 73 VAL A O 1
ATOM 555 N N . GLU A 1 74 ? -8.846 -9.448 14.205 1.00 91.25 74 GLU A N 1
ATOM 556 C CA . GLU A 1 74 ? -9.221 -9.762 15.585 1.00 91.25 74 GLU A CA 1
ATOM 557 C C . GLU A 1 74 ? -8.225 -9.191 16.599 1.00 91.25 74 GLU A C 1
ATOM 559 O O . GLU A 1 74 ? -7.080 -8.889 16.267 1.00 91.25 74 GLU A O 1
ATOM 564 N N . MET A 1 75 ? -8.678 -9.012 17.840 1.00 92.75 75 MET A N 1
ATOM 565 C CA . MET A 1 75 ? -7.799 -8.660 18.957 1.00 92.75 75 MET A CA 1
ATOM 566 C C . MET A 1 75 ? -6.893 -9.851 19.307 1.00 92.75 75 MET A C 1
ATOM 568 O O . MET A 1 75 ? -7.346 -10.995 19.316 1.00 92.75 75 MET A O 1
ATOM 572 N N . GLY A 1 76 ? -5.639 -9.575 19.664 1.00 93.38 76 GLY A N 1
ATOM 573 C CA . GLY A 1 76 ? -4.635 -10.577 20.020 1.00 93.38 76 GLY A CA 1
ATOM 574 C C . GLY A 1 76 ? -3.649 -10.887 18.894 1.00 93.38 76 GLY A C 1
ATOM 575 O O . GLY A 1 76 ? -3.508 -10.124 17.936 1.00 93.38 76 GLY A O 1
ATOM 576 N N . GLU A 1 77 ? -2.917 -11.988 19.054 1.00 93.94 77 GLU A N 1
ATOM 577 C CA . GLU A 1 77 ? -1.925 -12.455 18.083 1.00 93.94 77 GLU A CA 1
ATOM 578 C C . GLU A 1 77 ? -2.599 -13.158 16.902 1.00 93.94 77 GLU A C 1
ATOM 580 O O . GLU A 1 77 ? -3.515 -13.965 17.076 1.00 93.94 77 GLU A O 1
ATOM 585 N N . SER A 1 78 ? -2.130 -12.874 15.690 1.00 91.69 78 SER A N 1
ATOM 586 C CA . SER A 1 78 ? -2.581 -13.558 14.484 1.00 91.69 78 SER A CA 1
ATOM 587 C C . SER A 1 78 ? -1.520 -13.533 13.390 1.00 91.69 78 SER A C 1
ATOM 589 O O . SER A 1 78 ? -0.790 -12.554 13.224 1.00 91.69 78 SER A O 1
ATOM 591 N N . ASP A 1 79 ? -1.483 -14.606 12.605 1.00 93.00 79 ASP A N 1
ATOM 592 C CA . ASP A 1 79 ? -0.789 -14.628 11.325 1.00 93.00 79 ASP A CA 1
ATOM 593 C C . ASP A 1 79 ? -1.775 -14.264 10.215 1.00 93.00 79 ASP A C 1
ATOM 595 O O . ASP A 1 79 ? -2.865 -14.835 10.094 1.00 93.00 79 ASP A O 1
ATOM 599 N N . MET A 1 80 ? -1.393 -13.292 9.396 1.00 91.25 80 MET A N 1
ATOM 600 C CA . MET A 1 80 ? -2.213 -12.797 8.300 1.00 91.25 80 MET A CA 1
ATOM 601 C C . MET A 1 80 ? -1.384 -12.667 7.029 1.00 91.25 80 MET A C 1
ATOM 603 O O . MET A 1 80 ? -0.224 -12.267 7.053 1.00 91.25 80 MET A O 1
ATOM 607 N N . MET A 1 81 ? -2.005 -12.977 5.894 1.00 92.69 81 MET A N 1
ATOM 608 C CA . MET A 1 81 ? -1.458 -12.682 4.577 1.00 92.69 81 MET A CA 1
ATOM 609 C C . MET A 1 81 ? -2.095 -11.395 4.049 1.00 92.69 81 MET A C 1
ATOM 611 O O . MET A 1 81 ? -3.299 -11.357 3.797 1.00 92.69 81 MET A O 1
ATOM 615 N N . VAL A 1 82 ? -1.287 -10.349 3.895 1.00 92.88 82 VAL A N 1
ATOM 616 C CA . VAL A 1 82 ? -1.660 -9.098 3.229 1.00 92.88 82 VAL A CA 1
ATOM 617 C C . VAL A 1 82 ? -1.427 -9.258 1.733 1.00 92.88 82 VAL A C 1
ATOM 619 O O . VAL A 1 82 ? -0.351 -9.681 1.314 1.00 92.88 82 VAL A O 1
ATOM 622 N N . THR A 1 83 ? -2.413 -8.885 0.922 1.00 93.56 83 THR A N 1
ATOM 623 C CA . THR A 1 83 ? -2.271 -8.839 -0.539 1.00 93.56 83 THR A CA 1
ATOM 624 C C . THR A 1 83 ? -2.121 -7.397 -1.011 1.00 93.56 83 THR A C 1
ATOM 626 O O . THR A 1 83 ? -3.040 -6.599 -0.865 1.00 93.56 83 THR A O 1
ATOM 629 N N . LEU A 1 84 ? -0.982 -7.062 -1.609 1.00 90.75 84 LEU A N 1
ATOM 630 C CA . LEU A 1 84 ? -0.758 -5.790 -2.291 1.00 90.75 84 LEU A CA 1
ATOM 631 C C . LEU A 1 84 ? -0.941 -6.013 -3.793 1.00 90.75 84 LEU A C 1
ATOM 633 O O . LEU A 1 84 ? -0.078 -6.583 -4.457 1.00 90.75 84 LEU A O 1
ATOM 637 N N . ASP A 1 85 ? -2.091 -5.601 -4.320 1.00 90.31 85 ASP A N 1
ATOM 638 C CA . ASP A 1 85 ? -2.453 -5.807 -5.721 1.00 90.31 85 ASP A CA 1
ATOM 639 C C . ASP A 1 85 ? -2.442 -4.485 -6.496 1.00 90.31 85 ASP A C 1
ATOM 641 O O . ASP A 1 85 ? -3.384 -3.691 -6.438 1.00 90.31 85 ASP A O 1
ATOM 645 N N . PHE A 1 86 ? -1.361 -4.258 -7.245 1.00 87.00 86 PHE A N 1
ATOM 646 C CA . PHE A 1 86 ? -1.211 -3.075 -8.090 1.00 87.00 86 PHE A CA 1
ATOM 647 C C . PHE A 1 86 ? -1.822 -3.241 -9.487 1.00 87.00 86 PHE A C 1
ATOM 649 O O . PHE A 1 86 ? -1.847 -2.274 -10.246 1.00 87.00 86 PHE A O 1
ATOM 656 N N . THR A 1 87 ? -2.351 -4.421 -9.841 1.00 86.44 87 THR A N 1
ATOM 657 C CA . THR A 1 87 ? -2.829 -4.715 -11.208 1.00 86.44 87 THR A CA 1
ATOM 658 C C . THR A 1 87 ? -3.938 -3.768 -11.663 1.00 86.44 87 THR A C 1
ATOM 660 O O . THR A 1 87 ? -4.020 -3.416 -12.836 1.00 86.44 87 THR A O 1
ATOM 663 N N . LYS A 1 88 ? -4.752 -3.277 -10.724 1.00 86.50 88 LYS A N 1
ATOM 664 C CA . LYS A 1 88 ? -5.836 -2.313 -10.974 1.00 86.50 88 LYS A CA 1
ATOM 665 C C . LYS A 1 88 ? -5.338 -0.880 -11.186 1.00 86.50 88 LYS A C 1
ATOM 667 O O . LYS A 1 88 ? -6.099 -0.026 -11.634 1.00 86.50 88 LYS A O 1
ATOM 672 N N . TYR A 1 89 ? -4.070 -0.612 -10.886 1.00 88.44 89 TYR A N 1
ATOM 673 C CA . TYR A 1 89 ? -3.453 0.709 -10.906 1.00 88.44 89 TYR A CA 1
ATOM 674 C C . TYR A 1 89 ? -2.390 0.802 -12.006 1.00 88.44 89 TYR A C 1
ATOM 676 O O . TYR A 1 89 ? -1.250 1.198 -11.763 1.00 88.44 89 TYR A O 1
ATOM 684 N N . HIS A 1 90 ? -2.767 0.459 -13.242 1.00 85.12 90 HIS A N 1
ATOM 685 C CA . HIS A 1 90 ? -1.871 0.509 -14.406 1.00 85.12 90 HIS A CA 1
ATOM 686 C C . HIS A 1 90 ? -1.158 1.857 -14.577 1.00 85.12 90 HIS A C 1
ATOM 688 O O . HIS A 1 90 ? 0.002 1.885 -14.980 1.00 85.12 90 HIS A O 1
ATOM 694 N N . SER A 1 91 ? -1.822 2.966 -14.239 1.00 87.25 91 SER A N 1
ATOM 695 C CA . SER A 1 91 ? -1.215 4.300 -14.252 1.00 87.25 91 SER A CA 1
ATOM 696 C C . SER A 1 91 ? -0.011 4.395 -13.314 1.00 87.25 91 SER A C 1
ATOM 698 O O . SER A 1 91 ? 1.002 4.964 -13.700 1.00 87.25 91 SER A O 1
ATOM 700 N N . ILE A 1 92 ? -0.075 3.788 -12.127 1.00 87.31 92 ILE A N 1
ATOM 701 C CA . ILE A 1 92 ? 1.036 3.767 -11.171 1.00 87.31 92 ILE A CA 1
ATOM 702 C C . ILE A 1 92 ? 2.151 2.863 -11.686 1.00 87.31 92 ILE A C 1
ATOM 704 O O . ILE A 1 92 ? 3.291 3.306 -11.735 1.00 87.31 92 ILE A O 1
ATOM 708 N N . ILE A 1 93 ? 1.827 1.644 -12.139 1.00 87.06 93 ILE A N 1
ATOM 709 C CA . ILE A 1 93 ? 2.821 0.709 -12.699 1.00 87.06 93 ILE A CA 1
ATOM 710 C C . ILE A 1 93 ? 3.582 1.359 -13.866 1.00 87.06 93 ILE A C 1
ATOM 712 O O . ILE A 1 93 ? 4.790 1.184 -13.981 1.00 87.06 93 ILE A O 1
ATOM 716 N N . SER A 1 94 ? 2.907 2.165 -14.694 1.00 87.38 94 SER A N 1
ATOM 717 C CA . SER A 1 94 ? 3.537 2.857 -15.826 1.00 87.38 94 SER A CA 1
ATOM 718 C C . SER A 1 94 ? 4.581 3.913 -15.438 1.00 87.38 94 SER A C 1
ATOM 720 O O . SER A 1 94 ? 5.404 4.276 -16.276 1.00 87.38 94 SER A O 1
ATOM 722 N N . LEU A 1 95 ? 4.567 4.389 -14.186 1.00 86.44 95 LEU A N 1
ATOM 723 C CA . LEU A 1 95 ? 5.557 5.325 -13.644 1.00 86.44 95 LEU A CA 1
ATOM 724 C C . LEU A 1 95 ? 6.802 4.618 -13.093 1.0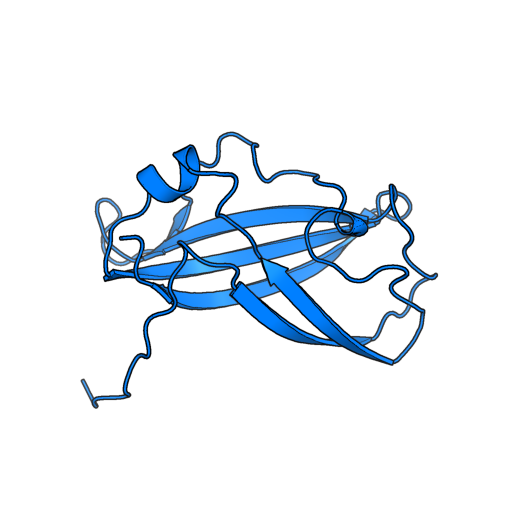0 86.44 95 LEU A C 1
ATOM 726 O O . LEU A 1 95 ? 7.777 5.289 -12.766 1.00 86.44 95 LEU A O 1
ATOM 730 N N . LEU A 1 96 ? 6.759 3.292 -12.941 1.00 89.44 96 LEU A N 1
ATOM 731 C CA . LEU A 1 96 ? 7.819 2.522 -12.307 1.00 89.44 96 LEU A CA 1
ATOM 732 C C . LEU A 1 96 ? 8.831 2.030 -13.348 1.00 89.44 96 LEU A C 1
ATOM 734 O O . LEU A 1 96 ? 8.496 1.270 -14.265 1.00 89.44 96 LEU A O 1
ATOM 738 N N . ASP A 1 97 ? 10.089 2.417 -13.167 1.00 89.75 97 ASP A N 1
ATOM 739 C CA . ASP A 1 97 ? 11.218 1.825 -13.873 1.00 89.75 97 ASP A CA 1
ATOM 740 C C . ASP A 1 97 ? 11.266 0.298 -13.696 1.00 89.75 97 ASP A C 1
ATOM 742 O O . ASP A 1 97 ? 11.053 -0.264 -12.621 1.00 89.75 97 ASP A O 1
ATOM 746 N N . ASN A 1 98 ? 11.563 -0.404 -14.786 1.00 90.38 98 ASN A N 1
ATOM 747 C CA . ASN A 1 98 ? 11.727 -1.850 -14.722 1.00 90.38 98 ASN A CA 1
ATOM 748 C C . ASN A 1 98 ? 13.078 -2.210 -14.099 1.00 90.38 98 ASN A C 1
ATOM 750 O O . ASN A 1 98 ? 14.079 -1.555 -14.384 1.00 90.38 98 ASN A O 1
ATOM 754 N N . ASP A 1 99 ? 13.113 -3.305 -13.338 1.00 90.94 99 ASP A N 1
ATOM 755 C CA . ASP A 1 99 ? 14.329 -3.843 -12.721 1.00 90.94 99 ASP A CA 1
ATOM 756 C C . ASP A 1 99 ? 15.012 -2.864 -11.743 1.00 90.94 99 ASP A C 1
ATOM 758 O O . ASP A 1 99 ? 16.237 -2.717 -11.716 1.00 90.94 99 ASP A O 1
ATOM 762 N N . ALA A 1 100 ? 14.205 -2.194 -10.919 1.00 91.12 100 ALA A N 1
ATOM 763 C CA . ALA A 1 100 ? 14.652 -1.169 -9.979 1.00 91.12 100 ALA A CA 1
ATOM 764 C C . ALA A 1 100 ? 14.348 -1.536 -8.509 1.00 91.12 100 ALA A C 1
ATOM 766 O O . ALA A 1 100 ? 13.447 -2.331 -8.230 1.00 91.12 100 ALA A O 1
ATOM 767 N N . PRO A 1 101 ? 15.118 -1.002 -7.543 1.00 92.62 101 PRO A N 1
ATOM 768 C CA . PRO A 1 101 ? 14.837 -1.135 -6.114 1.00 92.62 101 PRO A CA 1
ATOM 769 C C . PRO A 1 101 ? 13.658 -0.254 -5.680 1.00 92.62 101 PRO A C 1
ATOM 771 O O . PRO A 1 101 ? 13.697 0.972 -5.814 1.00 92.62 101 PRO A O 1
ATOM 774 N N . TYR A 1 102 ? 12.652 -0.887 -5.081 1.00 92.50 102 TYR A N 1
ATOM 775 C CA . TYR A 1 102 ? 11.460 -0.242 -4.546 1.00 92.50 102 TYR A CA 1
ATOM 776 C C . TYR A 1 102 ? 11.295 -0.493 -3.050 1.00 92.50 102 TYR A C 1
ATOM 778 O O . TYR A 1 102 ? 11.596 -1.575 -2.547 1.00 92.50 102 TYR A O 1
ATOM 786 N N . GLN A 1 103 ? 10.761 0.507 -2.357 1.00 93.44 103 GLN A N 1
ATOM 787 C CA . GLN A 1 103 ? 10.190 0.388 -1.025 1.00 93.44 103 GLN A CA 1
ATOM 788 C C . GLN A 1 103 ? 8.679 0.574 -1.133 1.00 93.44 103 GLN A C 1
ATOM 790 O O . GLN A 1 103 ? 8.218 1.562 -1.702 1.00 93.44 103 GLN A O 1
ATOM 795 N N . VAL A 1 104 ? 7.914 -0.340 -0.551 1.00 92.69 104 VAL A N 1
ATOM 796 C CA . VAL A 1 104 ? 6.466 -0.207 -0.402 1.00 92.69 104 VAL A CA 1
ATOM 797 C C . VAL A 1 104 ? 6.154 -0.048 1.078 1.00 92.69 104 VAL A C 1
ATOM 799 O O . VAL A 1 104 ? 6.470 -0.926 1.883 1.00 92.69 104 VAL A O 1
ATOM 802 N N . GLU A 1 105 ? 5.538 1.077 1.426 1.00 95.06 105 GLU A N 1
ATOM 803 C CA . GLU A 1 105 ? 5.016 1.347 2.761 1.00 95.06 105 GLU A CA 1
ATOM 804 C C . GLU A 1 105 ? 3.494 1.258 2.727 1.00 95.06 105 GLU A C 1
ATOM 806 O O . GLU A 1 105 ? 2.837 2.070 2.080 1.00 95.06 105 GLU A O 1
ATOM 811 N N . MET A 1 106 ? 2.920 0.293 3.437 1.00 95.06 106 MET A N 1
ATOM 812 C CA . MET A 1 106 ? 1.481 0.216 3.655 1.00 95.06 106 MET A CA 1
ATOM 813 C C . MET A 1 106 ? 1.164 0.645 5.083 1.00 95.06 106 MET A C 1
ATOM 815 O O . 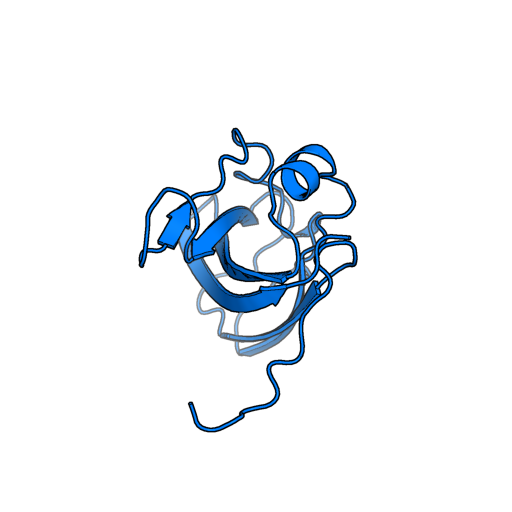MET A 1 106 ? 1.546 -0.021 6.043 1.00 95.06 106 MET A O 1
ATOM 819 N N . LYS A 1 107 ? 0.420 1.738 5.227 1.00 95.38 107 LYS A N 1
ATOM 820 C CA . LYS A 1 107 ? -0.086 2.223 6.506 1.00 95.38 107 LYS A CA 1
ATOM 821 C C . LYS A 1 107 ? -1.542 1.807 6.681 1.00 95.38 107 LYS A C 1
ATOM 823 O O . LYS A 1 107 ? -2.390 2.193 5.881 1.00 95.38 107 LYS A O 1
ATOM 828 N N . LEU A 1 108 ? -1.831 1.072 7.750 1.00 93.38 108 LEU A N 1
ATOM 829 C CA . LEU A 1 108 ? -3.182 0.723 8.179 1.00 93.38 108 LEU A CA 1
ATOM 830 C C . LEU A 1 108 ? -3.568 1.620 9.354 1.00 93.38 108 LEU A C 1
ATOM 832 O O . LEU A 1 108 ? -2.875 1.626 10.366 1.00 93.38 108 LEU A O 1
ATOM 836 N N . THR A 1 109 ? -4.642 2.394 9.216 1.00 93.94 109 THR A N 1
ATOM 837 C CA . THR A 1 109 ? -5.098 3.380 10.206 1.00 93.94 109 THR A CA 1
ATOM 838 C C . THR A 1 109 ? -6.528 3.076 10.627 1.00 93.94 109 THR A C 1
ATOM 840 O O . THR A 1 109 ? -7.416 2.985 9.782 1.00 93.94 109 THR A O 1
ATOM 843 N N . ASP A 1 110 ? -6.779 2.961 11.927 1.00 90.69 110 ASP A N 1
ATOM 844 C CA . ASP A 1 110 ? -8.143 2.933 12.447 1.00 90.69 110 ASP A CA 1
ATOM 845 C C . ASP A 1 110 ? -8.749 4.334 12.380 1.00 90.69 110 ASP A C 1
ATOM 847 O O . ASP A 1 110 ? -8.286 5.266 13.034 1.00 90.69 110 ASP A O 1
ATOM 851 N N . LYS A 1 111 ? -9.836 4.473 11.627 1.00 90.50 111 LYS A N 1
ATOM 852 C CA . LYS A 1 111 ? -10.578 5.724 11.472 1.00 90.50 111 LYS A CA 1
ATOM 853 C C . LYS A 1 111 ? -11.178 6.230 12.790 1.00 90.50 111 LYS A C 1
ATOM 855 O O . LYS A 1 111 ? -11.453 7.421 12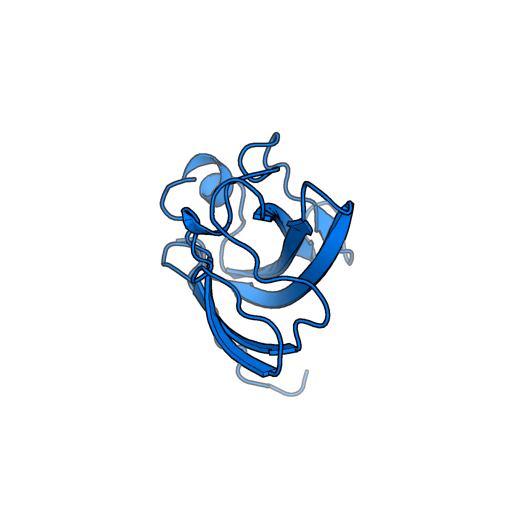.905 1.00 90.50 111 LYS A O 1
ATOM 860 N N . THR A 1 112 ? -11.415 5.345 13.761 1.00 88.62 112 THR A N 1
ATOM 861 C CA . THR A 1 112 ? -12.067 5.687 15.035 1.00 88.62 112 THR A CA 1
ATOM 862 C C . THR A 1 112 ? -11.078 6.269 16.040 1.00 88.62 112 THR A C 1
ATOM 864 O O . THR A 1 112 ? -11.304 7.355 16.566 1.00 88.62 112 THR A O 1
ATOM 867 N N . SER A 1 113 ? -9.987 5.550 16.317 1.00 88.50 113 SER A N 1
ATOM 868 C CA . SER A 1 113 ? -8.970 5.962 17.296 1.00 88.50 113 SER A CA 1
ATOM 869 C C . SER A 1 113 ? -7.814 6.762 16.692 1.00 88.50 113 SER A C 1
ATOM 871 O O . SER A 1 113 ? -7.030 7.349 17.434 1.00 88.50 113 SER A O 1
ATOM 873 N N . ASN A 1 114 ? -7.685 6.777 15.361 1.00 89.56 114 ASN A N 1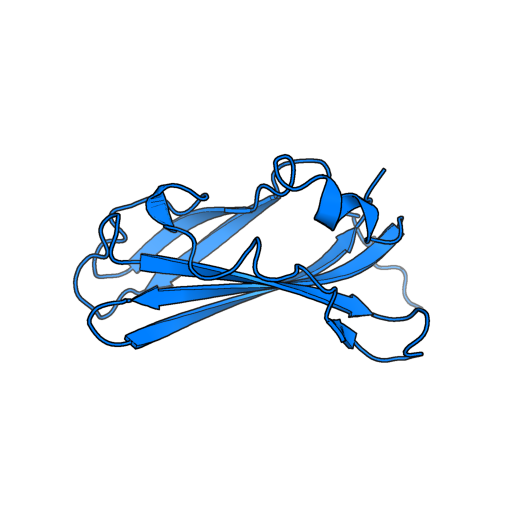
ATOM 874 C CA . ASN A 1 114 ? -6.539 7.313 14.623 1.00 89.56 114 ASN A CA 1
ATOM 875 C C . ASN A 1 114 ? -5.198 6.616 14.948 1.00 89.56 114 ASN A C 1
ATOM 877 O O . ASN A 1 114 ? -4.125 7.137 14.634 1.00 89.56 114 ASN A O 1
ATOM 881 N N . THR A 1 115 ? -5.245 5.435 15.576 1.00 89.12 115 THR A N 1
ATOM 882 C CA . THR A 1 115 ? -4.068 4.576 15.759 1.00 89.12 115 THR A CA 1
ATOM 883 C C . THR A 1 115 ? -3.707 3.897 14.441 1.00 89.12 115 THR A C 1
ATOM 885 O O . THR A 1 115 ? -4.566 3.694 13.580 1.00 89.12 115 THR A O 1
ATOM 888 N N . PHE A 1 116 ? -2.427 3.580 14.245 1.00 91.25 116 PHE A N 1
ATOM 889 C CA . PHE A 1 116 ? -1.961 3.006 12.988 1.00 91.25 116 PHE A CA 1
ATOM 890 C C . PHE A 1 116 ? -0.798 2.036 13.171 1.00 91.25 116 PHE A C 1
ATOM 892 O O . PHE A 1 116 ? -0.049 2.110 14.144 1.00 91.25 116 PHE A O 1
ATOM 899 N N . VAL A 1 117 ? -0.623 1.178 12.172 1.00 90.44 117 VAL A N 1
ATOM 900 C CA . VAL A 1 117 ? 0.570 0.359 11.954 1.00 90.44 117 VAL A CA 1
ATOM 901 C C . VAL A 1 117 ? 1.077 0.599 10.536 1.00 90.44 117 VAL A C 1
ATOM 903 O O . VAL A 1 117 ? 0.285 0.819 9.619 1.00 90.44 117 VAL A O 1
ATOM 906 N N . THR A 1 118 ? 2.394 0.562 10.351 1.00 93.19 118 THR A N 1
ATOM 907 C CA . THR A 1 118 ? 3.017 0.675 9.030 1.00 93.19 118 THR A CA 1
ATOM 908 C C . THR A 1 118 ? 3.828 -0.578 8.748 1.00 93.19 118 THR A C 1
ATOM 910 O O . THR A 1 118 ? 4.714 -0.935 9.522 1.00 93.19 118 THR A O 1
ATOM 913 N N . LEU A 1 119 ? 3.533 -1.227 7.628 1.00 91.81 119 LEU A N 1
ATOM 914 C CA . LEU A 1 119 ? 4.320 -2.317 7.077 1.00 91.81 119 LEU A CA 1
ATOM 915 C C . LEU A 1 119 ? 5.230 -1.753 5.992 1.00 91.81 119 LEU A C 1
ATOM 917 O O . LEU A 1 119 ? 4.751 -1.112 5.060 1.00 91.81 119 LEU A O 1
ATOM 921 N N . VAL A 1 120 ? 6.533 -1.989 6.115 1.00 92.56 120 VAL A N 1
ATOM 922 C CA . VAL A 1 120 ? 7.533 -1.523 5.151 1.00 92.56 120 VAL A CA 1
ATOM 923 C C . VAL A 1 120 ? 8.243 -2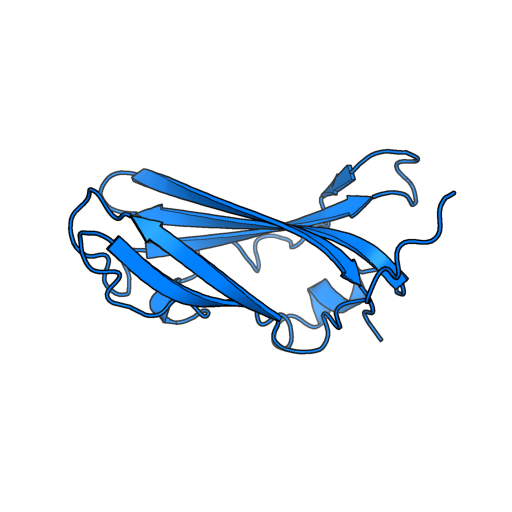.731 4.566 1.00 92.56 120 VAL A C 1
ATOM 925 O O . VAL A 1 120 ? 8.770 -3.564 5.301 1.00 92.56 120 VAL A O 1
ATOM 928 N N . THR A 1 121 ? 8.263 -2.822 3.241 1.00 89.75 121 THR A N 1
ATOM 929 C CA . THR A 1 121 ? 8.992 -3.862 2.509 1.00 89.75 121 THR A CA 1
ATOM 930 C C . THR A 1 121 ? 9.876 -3.215 1.457 1.00 89.75 121 THR A C 1
ATOM 932 O O . THR A 1 121 ? 9.502 -2.205 0.866 1.00 89.75 121 THR A O 1
ATOM 935 N N . GLN A 1 122 ? 11.061 -3.778 1.238 1.00 91.50 122 GLN A N 1
ATOM 936 C CA . GLN A 1 122 ? 11.999 -3.318 0.221 1.00 91.50 122 GLN A CA 1
ATOM 937 C C . GLN A 1 122 ? 12.437 -4.505 -0.625 1.00 91.50 122 GLN A C 1
ATOM 939 O O . GLN A 1 122 ? 12.831 -5.539 -0.087 1.00 91.50 122 GLN A O 1
ATOM 944 N N . ALA A 1 123 ? 12.377 -4.355 -1.942 1.00 90.00 123 ALA A N 1
ATOM 945 C CA . ALA A 1 123 ? 12.801 -5.380 -2.881 1.00 90.00 123 ALA A CA 1
ATOM 946 C C . ALA A 1 123 ? 13.197 -4.749 -4.215 1.00 90.00 123 ALA A C 1
ATOM 948 O O . ALA A 1 123 ? 12.739 -3.667 -4.577 1.00 90.00 123 ALA A O 1
ATOM 949 N N . ARG A 1 124 ? 14.030 -5.450 -4.983 1.00 91.38 124 ARG A N 1
ATOM 950 C CA . ARG A 1 124 ? 14.161 -5.161 -6.412 1.00 91.38 124 ARG A CA 1
ATOM 951 C C . ARG A 1 124 ? 12.932 -5.708 -7.125 1.00 91.38 124 ARG A C 1
ATOM 953 O O . ARG A 1 124 ? 12.477 -6.794 -6.771 1.00 91.38 124 ARG A O 1
ATOM 960 N N . ALA A 1 125 ? 12.396 -4.977 -8.095 1.00 91.19 125 ALA A N 1
ATOM 961 C CA . ALA A 1 125 ? 11.175 -5.379 -8.772 1.00 91.19 125 ALA A CA 1
ATOM 962 C C . ALA A 1 125 ? 11.240 -5.267 -10.294 1.00 91.19 125 ALA A C 1
ATOM 964 O O . ALA A 1 125 ? 11.838 -4.344 -10.847 1.00 91.19 125 ALA A O 1
ATOM 965 N N . TYR A 1 126 ? 10.541 -6.187 -10.951 1.00 91.00 126 TYR A N 1
ATOM 966 C CA . TYR A 1 126 ? 10.157 -6.094 -12.350 1.00 91.00 126 TYR A CA 1
ATOM 967 C C . TYR A 1 126 ? 8.762 -5.479 -12.480 1.00 91.00 126 TYR A C 1
ATOM 969 O O . TYR A 1 126 ? 7.842 -5.792 -11.719 1.00 91.00 126 TYR A O 1
ATOM 977 N N . THR A 1 127 ? 8.617 -4.596 -13.463 1.00 84.62 127 THR A N 1
ATOM 978 C CA . THR A 1 127 ? 7.393 -3.835 -13.761 1.00 84.62 127 THR A CA 1
ATOM 979 C C . THR A 1 127 ? 6.882 -4.111 -15.178 1.00 84.62 127 THR A C 1
ATOM 981 O O . THR A 1 127 ? 5.887 -3.522 -15.602 1.00 84.62 127 THR A O 1
ATOM 984 N N . LYS A 1 128 ? 7.549 -5.017 -15.906 1.00 81.19 128 LYS A N 1
ATOM 985 C CA . LYS A 1 128 ? 7.243 -5.456 -17.271 1.00 81.19 128 LYS A CA 1
ATOM 986 C C . LYS A 1 128 ? 7.389 -6.967 -17.398 1.00 81.19 128 LYS A C 1
ATOM 988 O O . LYS A 1 128 ? 8.186 -7.544 -16.624 1.00 81.19 128 LYS A O 1
#

Foldseek 3Di:
DPDDPQDAAALLFKDKDKDKDAAQDAWAAWPFKFKAKWKWFADDPVHRDTDTQCLVCPRGRDGQCVQFWPPRPHHGIDITIGIHRCNVVVVSLVSDDAQTKMKMWMWIAGNPPRDIDIDIDIGGYGSD